Protein AF-A0A6I7PZA0-F1 (afdb_monomer)

Radius of gyration: 22.05 Å; Cα contacts (8 Å, |Δi|>4): 30; chains: 1; bounding box: 35×40×63 Å

Structure (mmCIF, N/CA/C/O backbone):
data_AF-A0A6I7PZA0-F1
#
_entry.id   AF-A0A6I7PZA0-F1
#
loop_
_atom_site.group_PDB
_atom_site.id
_atom_site.type_symbol
_atom_site.label_atom_id
_atom_site.label_alt_id
_atom_site.label_comp_id
_atom_site.label_asym_id
_atom_site.label_entity_id
_atom_site.label_seq_id
_atom_site.pdbx_PDB_ins_code
_atom_site.Cartn_x
_atom_site.Cartn_y
_atom_site.Cartn_z
_atom_site.occupancy
_atom_site.B_iso_or_equiv
_atom_site.auth_seq_id
_atom_site.auth_comp_id
_atom_site.auth_asym_id
_atom_site.auth_atom_id
_atom_site.pdbx_PDB_model_num
ATOM 1 N N . MET A 1 1 ? 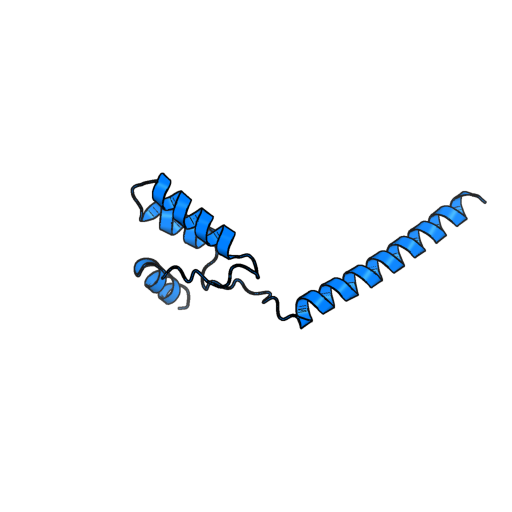10.417 29.602 -44.002 1.00 45.91 1 MET A N 1
ATOM 2 C CA . MET A 1 1 ? 10.950 28.218 -44.001 1.00 45.91 1 MET A CA 1
ATOM 3 C C . MET A 1 1 ? 11.372 27.701 -42.614 1.00 45.91 1 MET A C 1
ATOM 5 O O . MET A 1 1 ? 11.362 26.496 -42.418 1.00 45.91 1 MET A O 1
ATOM 9 N N . LEU A 1 2 ? 11.622 28.558 -41.609 1.00 50.94 2 LEU A N 1
ATOM 10 C CA . LEU A 1 2 ? 12.040 28.138 -40.252 1.00 50.94 2 LEU A CA 1
ATOM 11 C C . LEU A 1 2 ? 10.964 27.390 -39.419 1.00 50.94 2 LEU A C 1
ATOM 13 O O . LEU A 1 2 ? 11.292 26.619 -38.526 1.00 50.94 2 LEU A O 1
ATOM 17 N N . LYS A 1 3 ? 9.669 27.571 -39.727 1.00 44.84 3 LYS A N 1
ATOM 18 C CA . LYS A 1 3 ? 8.547 26.920 -39.012 1.00 44.84 3 LYS A CA 1
ATOM 19 C C . LYS A 1 3 ? 8.369 25.428 -39.342 1.00 44.84 3 LYS A C 1
ATOM 21 O O . LYS A 1 3 ? 7.741 24.719 -38.564 1.00 44.84 3 LYS A O 1
ATOM 26 N N . ALA A 1 4 ? 8.902 24.944 -40.467 1.00 47.56 4 ALA A N 1
ATOM 27 C CA . ALA A 1 4 ? 8.755 23.545 -40.884 1.00 47.56 4 ALA A CA 1
ATOM 28 C C . ALA A 1 4 ? 9.758 22.614 -40.176 1.00 47.56 4 ALA A C 1
ATOM 30 O O . ALA A 1 4 ? 9.387 21.517 -39.764 1.00 47.56 4 ALA A O 1
ATOM 31 N N . GLY A 1 5 ? 10.991 23.084 -39.946 1.00 54.25 5 GLY A N 1
ATOM 32 C CA . GLY A 1 5 ? 12.037 22.312 -39.262 1.00 54.25 5 GLY A CA 1
ATOM 33 C C . GLY A 1 5 ? 11.720 22.024 -37.791 1.00 54.25 5 GLY A C 1
ATOM 34 O O . GLY A 1 5 ? 11.934 20.909 -37.325 1.00 54.25 5 GLY A O 1
ATOM 35 N N . LEU A 1 6 ? 11.112 22.983 -37.079 1.00 56.69 6 LEU A N 1
ATOM 36 C CA . LEU A 1 6 ? 10.716 22.800 -35.677 1.00 56.69 6 LEU A CA 1
ATOM 37 C C . LEU A 1 6 ? 9.566 21.789 -35.520 1.00 56.69 6 LEU A C 1
ATOM 39 O O . LEU A 1 6 ? 9.533 21.033 -34.553 1.00 56.69 6 LEU A O 1
ATOM 43 N N . ARG A 1 7 ? 8.649 21.727 -36.498 1.00 60.22 7 ARG A N 1
ATOM 44 C CA . ARG A 1 7 ? 7.549 20.748 -36.506 1.00 60.22 7 ARG A CA 1
ATOM 45 C C . ARG A 1 7 ? 8.061 19.339 -36.789 1.00 60.22 7 ARG A C 1
ATOM 47 O O . ARG A 1 7 ? 7.639 18.412 -36.112 1.00 60.22 7 ARG A O 1
ATOM 54 N N . PHE A 1 8 ? 9.003 19.187 -37.719 1.00 61.50 8 PHE A N 1
ATOM 55 C CA . PHE A 1 8 ? 9.621 17.890 -38.010 1.00 61.50 8 PHE A CA 1
ATOM 56 C C . PHE A 1 8 ? 10.472 17.377 -36.842 1.00 61.50 8 PHE A C 1
ATOM 58 O O . PHE A 1 8 ? 10.342 16.218 -36.459 1.00 61.50 8 PHE A O 1
ATOM 65 N N . GLY A 1 9 ? 11.274 18.247 -36.219 1.00 69.62 9 GLY A N 1
ATOM 66 C CA . GLY A 1 9 ? 12.055 17.892 -35.031 1.00 69.62 9 GLY A CA 1
ATOM 67 C C . GLY A 1 9 ? 11.173 17.493 -33.845 1.00 69.62 9 GLY A C 1
ATOM 68 O O . GLY A 1 9 ? 11.424 16.476 -33.206 1.00 69.62 9 GLY A O 1
ATOM 69 N N . CYS A 1 10 ? 10.091 18.236 -33.594 1.00 71.88 10 CYS A N 1
ATOM 70 C CA . CYS A 1 10 ? 9.156 17.937 -32.511 1.00 71.88 10 CYS A CA 1
ATOM 71 C C . CYS A 1 10 ? 8.389 16.626 -32.750 1.00 71.88 10 CYS A C 1
ATOM 73 O O . CYS A 1 10 ? 8.288 15.814 -31.838 1.00 71.88 10 CYS A O 1
ATOM 75 N N . LEU A 1 11 ? 7.927 16.359 -33.977 1.00 76.88 11 LEU A N 1
ATOM 76 C CA . LEU A 1 11 ? 7.281 15.085 -34.317 1.00 76.88 11 LEU A CA 1
ATOM 77 C C . LEU A 1 11 ? 8.239 13.895 -34.183 1.00 76.88 11 LEU A C 1
ATOM 79 O O . LEU A 1 11 ? 7.831 12.843 -33.700 1.00 76.88 11 LEU A O 1
ATOM 83 N N . CYS A 1 12 ? 9.512 14.069 -34.545 1.00 75.94 12 CYS A N 1
ATOM 84 C CA . CYS A 1 12 ? 10.528 13.030 -34.385 1.00 75.94 12 CYS A CA 1
ATOM 85 C C . CYS A 1 12 ? 10.814 12.754 -32.899 1.00 75.94 12 CYS A C 1
ATOM 87 O O . CYS A 1 12 ? 10.821 11.601 -32.475 1.00 75.94 12 CYS A O 1
ATOM 89 N N . LEU A 1 13 ? 10.947 13.803 -32.080 1.00 77.81 13 LEU A N 1
ATOM 90 C CA . LEU A 1 13 ? 11.098 13.676 -30.626 1.00 77.81 13 LEU A CA 1
ATOM 91 C C . LEU A 1 13 ? 9.875 13.022 -29.974 1.00 77.81 13 LEU A C 1
ATOM 93 O O . LEU A 1 13 ? 10.038 12.158 -29.118 1.00 77.81 13 LEU A O 1
ATOM 97 N N . LEU A 1 14 ? 8.662 13.378 -30.403 1.00 82.25 14 LEU A N 1
ATOM 98 C CA . LEU A 1 14 ? 7.429 12.754 -29.923 1.00 82.25 14 LEU A CA 1
ATOM 99 C C . LEU A 1 14 ? 7.338 11.285 -30.346 1.00 82.25 14 LEU A C 1
ATOM 101 O O . LEU A 1 14 ? 6.914 10.462 -29.545 1.00 82.25 14 LEU A O 1
ATOM 105 N N . PHE A 1 15 ? 7.773 10.926 -31.555 1.00 79.44 15 PHE A N 1
ATOM 106 C CA . PHE A 1 15 ? 7.786 9.538 -32.025 1.00 79.44 15 PHE A CA 1
ATOM 107 C C . PHE A 1 15 ? 8.820 8.682 -31.280 1.00 79.44 15 PHE A C 1
ATOM 109 O O . PHE A 1 15 ? 8.516 7.557 -30.873 1.00 79.44 15 PHE A O 1
ATOM 116 N N . VAL A 1 16 ? 10.017 9.226 -31.043 1.00 82.62 16 VAL A N 1
ATOM 117 C CA . VAL A 1 16 ? 11.060 8.585 -30.227 1.00 82.62 16 VAL A CA 1
ATOM 118 C C . VAL A 1 16 ? 10.577 8.421 -28.787 1.00 82.62 16 VAL A C 1
ATOM 120 O O . VAL A 1 16 ? 10.654 7.320 -28.246 1.00 82.62 16 VAL A O 1
ATOM 123 N N . TYR A 1 17 ? 10.001 9.468 -28.193 1.00 84.12 17 TYR A N 1
ATOM 124 C CA . TYR A 1 17 ? 9.433 9.421 -26.846 1.00 84.12 17 TYR A CA 1
ATOM 125 C C . TYR A 1 17 ? 8.294 8.398 -26.749 1.00 84.12 17 TYR A C 1
ATOM 127 O O . TYR A 1 17 ? 8.300 7.548 -25.864 1.00 84.12 17 TYR A O 1
ATOM 135 N N . GLN A 1 18 ? 7.367 8.401 -27.709 1.00 75.00 18 GLN A N 1
ATOM 136 C CA . GLN A 1 18 ? 6.240 7.472 -27.748 1.00 75.00 18 GLN A CA 1
ATOM 137 C C . GLN A 1 18 ? 6.698 6.015 -27.892 1.00 75.00 18 GLN A C 1
ATOM 139 O O . GLN A 1 18 ? 6.114 5.131 -27.261 1.00 75.00 18 GLN A O 1
ATOM 144 N N . SER A 1 19 ? 7.734 5.763 -28.696 1.00 75.75 19 SER A N 1
ATOM 145 C CA . SER A 1 19 ? 8.332 4.434 -28.871 1.00 75.75 19 SER A CA 1
ATOM 146 C C . SER A 1 19 ? 9.038 3.975 -27.596 1.00 75.75 19 SER A C 1
ATOM 148 O O . SER A 1 19 ? 8.834 2.850 -27.143 1.00 75.75 19 SER A O 1
ATOM 150 N N . PHE A 1 20 ? 9.792 4.873 -26.964 1.00 80.56 20 PHE A N 1
ATOM 151 C CA . PHE A 1 20 ? 10.494 4.604 -25.714 1.00 80.56 20 PHE A CA 1
ATOM 152 C C . PHE A 1 20 ? 9.522 4.297 -24.562 1.00 80.56 20 PHE A C 1
ATOM 154 O O . PHE A 1 20 ? 9.693 3.306 -23.851 1.00 80.56 20 PHE A O 1
ATOM 161 N N . SER A 1 21 ? 8.435 5.065 -24.428 1.00 71.88 21 SER A N 1
ATOM 162 C CA . SER A 1 21 ? 7.395 4.821 -23.418 1.00 71.88 21 SER A CA 1
ATOM 163 C C . SER A 1 21 ? 6.692 3.471 -23.591 1.00 71.88 21 SER A C 1
ATOM 165 O O . SER A 1 21 ? 6.356 2.831 -22.595 1.00 71.88 21 SER A O 1
ATOM 167 N N . ARG A 1 22 ? 6.490 3.001 -24.831 1.00 75.00 22 ARG A N 1
ATOM 168 C CA . ARG A 1 22 ? 5.890 1.680 -25.100 1.00 75.00 22 ARG A CA 1
ATOM 169 C C . ARG A 1 22 ? 6.802 0.536 -24.661 1.00 75.00 22 ARG A C 1
ATOM 171 O O . ARG A 1 22 ? 6.310 -0.433 -24.092 1.00 75.00 22 ARG A O 1
ATOM 178 N N . VAL A 1 23 ? 8.113 0.671 -24.866 1.00 79.19 23 VAL A N 1
ATOM 179 C CA . VAL A 1 23 ? 9.109 -0.312 -24.411 1.00 79.19 23 VAL A CA 1
ATOM 180 C C . VAL A 1 23 ? 9.165 -0.366 -22.884 1.00 79.19 23 VAL A C 1
ATOM 182 O O . VAL A 1 23 ? 9.156 -1.457 -22.323 1.00 79.19 23 VAL A O 1
ATOM 185 N N . ILE A 1 24 ? 9.138 0.785 -22.201 1.00 74.56 24 ILE A N 1
ATOM 186 C CA . ILE A 1 24 ? 9.096 0.836 -20.729 1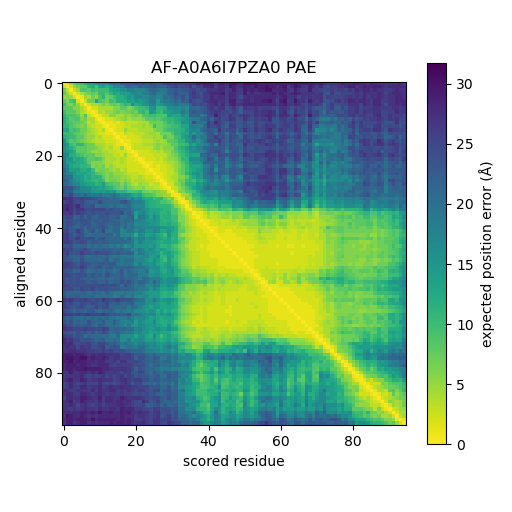.00 74.56 24 ILE A CA 1
ATOM 187 C C . ILE A 1 24 ? 7.827 0.169 -20.189 1.00 74.56 24 ILE A C 1
ATOM 189 O O . ILE A 1 24 ? 7.910 -0.634 -19.263 1.00 74.56 24 ILE A O 1
ATOM 193 N N . PHE A 1 25 ? 6.661 0.470 -20.766 1.00 65.50 25 PHE A N 1
ATOM 194 C CA . PHE A 1 25 ? 5.397 -0.132 -20.336 1.00 65.50 25 PHE A CA 1
ATOM 195 C C . PHE A 1 25 ? 5.388 -1.651 -20.553 1.00 65.50 25 PHE A C 1
ATOM 197 O O . PHE A 1 25 ? 4.989 -2.404 -19.667 1.00 65.50 25 PHE A O 1
ATOM 204 N N . PHE A 1 26 ? 5.897 -2.110 -21.698 1.00 69.75 26 PHE A N 1
ATOM 205 C CA . PHE A 1 26 ? 6.026 -3.531 -22.006 1.00 69.75 26 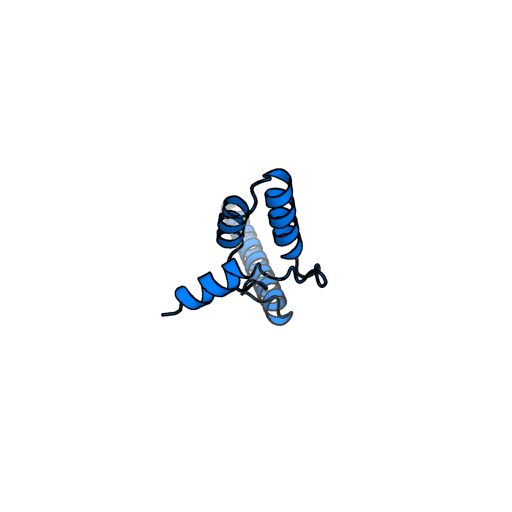PHE A CA 1
ATOM 206 C C . PHE A 1 26 ? 6.996 -4.243 -21.056 1.00 69.75 26 PHE A C 1
ATOM 208 O O . PHE A 1 26 ? 6.679 -5.315 -20.549 1.00 69.75 26 PHE A O 1
ATOM 215 N N . LEU A 1 27 ? 8.137 -3.623 -20.746 1.00 66.81 27 LEU A N 1
ATOM 216 C CA . LEU A 1 27 ? 9.107 -4.148 -19.787 1.00 66.81 27 LEU A CA 1
ATOM 217 C C . LEU A 1 27 ? 8.504 -4.221 -18.373 1.00 66.81 27 LEU A C 1
ATOM 219 O O . LEU A 1 27 ? 8.641 -5.233 -17.695 1.00 66.81 27 LEU A O 1
ATOM 223 N N . SER A 1 28 ? 7.760 -3.191 -17.963 1.00 61.62 28 SER A N 1
ATOM 224 C CA . SER A 1 28 ? 7.034 -3.142 -16.688 1.00 61.62 28 SER A CA 1
ATOM 225 C C . SER A 1 28 ? 5.988 -4.265 -16.574 1.00 61.62 28 SER A C 1
ATOM 227 O O . SER A 1 28 ? 5.858 -4.883 -15.518 1.00 61.62 28 SER A O 1
ATOM 229 N N . HIS A 1 29 ? 5.311 -4.594 -17.679 1.00 61.06 29 HIS A N 1
ATOM 230 C CA . HIS A 1 29 ? 4.338 -5.687 -17.756 1.00 61.06 29 HIS A CA 1
ATOM 231 C C . HIS A 1 29 ? 5.000 -7.080 -17.791 1.00 61.06 29 HIS A C 1
ATOM 233 O O . HIS A 1 29 ? 4.524 -8.001 -17.134 1.00 61.06 29 HIS A O 1
ATOM 239 N N . CYS A 1 30 ? 6.128 -7.233 -18.498 1.00 56.69 30 CYS A N 1
ATOM 240 C CA . CYS A 1 30 ? 6.870 -8.500 -18.604 1.00 56.69 30 CYS A CA 1
ATOM 241 C C . CYS A 1 30 ? 7.612 -8.882 -17.316 1.00 56.69 30 CYS A C 1
ATOM 243 O O . CYS A 1 30 ? 7.761 -10.066 -17.030 1.00 56.69 30 CYS A O 1
ATOM 245 N N . ILE A 1 31 ? 8.044 -7.899 -16.517 1.00 65.31 31 ILE A N 1
ATOM 246 C CA . ILE A 1 31 ? 8.652 -8.127 -15.192 1.00 65.31 31 ILE A CA 1
ATOM 247 C C . ILE A 1 31 ? 7.591 -8.582 -14.164 1.00 65.31 31 ILE A C 1
ATOM 249 O O . ILE A 1 31 ? 7.912 -8.884 -13.017 1.00 65.31 31 ILE A O 1
ATOM 253 N N . GLY A 1 32 ? 6.318 -8.687 -14.567 1.00 52.28 32 GLY A N 1
ATOM 254 C CA . GLY A 1 32 ? 5.264 -9.208 -13.709 1.00 52.28 32 GLY A CA 1
ATOM 255 C C . GLY A 1 32 ? 4.982 -8.286 -12.532 1.00 52.28 32 GLY A C 1
ATOM 256 O O . GLY A 1 32 ? 4.617 -8.771 -11.466 1.00 52.28 32 GLY A O 1
ATOM 257 N N . ILE A 1 33 ? 5.153 -6.967 -12.708 1.00 57.78 33 ILE A N 1
ATOM 258 C CA . ILE A 1 33 ? 4.596 -5.993 -11.770 1.00 57.78 33 ILE A CA 1
ATOM 259 C C . ILE A 1 33 ? 3.084 -6.192 -11.869 1.00 57.78 33 ILE A C 1
ATOM 261 O O . ILE A 1 33 ? 2.503 -5.870 -12.911 1.00 57.78 33 ILE A O 1
ATOM 265 N N . PRO A 1 34 ? 2.442 -6.800 -10.857 1.00 55.53 34 PRO A N 1
ATOM 266 C CA . PRO A 1 34 ? 1.032 -7.103 -10.962 1.00 55.53 34 PRO A CA 1
ATOM 267 C C . PRO A 1 34 ? 0.299 -5.773 -11.136 1.00 55.53 34 PRO A C 1
ATOM 269 O O . PRO A 1 34 ? 0.463 -4.849 -10.342 1.00 55.53 34 PRO A O 1
ATOM 272 N N . SER A 1 35 ? -0.512 -5.665 -12.190 1.00 59.16 35 SER A N 1
ATOM 273 C CA . SER A 1 35 ? -1.428 -4.529 -12.373 1.00 59.16 35 SER A CA 1
ATOM 274 C C . SER A 1 35 ? -2.473 -4.452 -11.254 1.00 59.16 35 SER A C 1
ATOM 276 O O . SER A 1 35 ? -3.187 -3.461 -11.120 1.00 59.16 35 SER A O 1
ATOM 278 N N . GLN A 1 36 ? -2.562 -5.520 -10.462 1.00 63.34 36 GLN A N 1
ATOM 279 C CA . GLN A 1 36 ? -3.466 -5.700 -9.350 1.00 63.34 36 GLN A CA 1
ATOM 280 C C . GLN A 1 36 ? -2.722 -5.442 -8.040 1.00 63.34 36 GLN A C 1
ATOM 282 O O . GLN A 1 36 ? -1.579 -5.862 -7.852 1.00 63.34 36 GLN A O 1
ATOM 287 N N . CYS A 1 37 ? -3.385 -4.732 -7.127 1.00 71.62 37 CYS A N 1
ATOM 288 C CA . CYS A 1 37 ? -2.868 -4.501 -5.786 1.00 71.62 37 CYS A CA 1
ATOM 289 C C . CYS A 1 37 ? -2.491 -5.846 -5.139 1.00 71.62 37 CYS A C 1
ATOM 291 O O . CYS A 1 37 ? -3.266 -6.797 -5.200 1.00 71.62 37 CYS A O 1
ATOM 293 N N . ARG A 1 38 ? -1.323 -5.921 -4.482 1.00 72.81 38 ARG A N 1
ATOM 294 C CA . ARG A 1 38 ? -0.896 -7.118 -3.724 1.00 72.81 38 ARG A CA 1
ATOM 295 C C . ARG A 1 38 ? -1.909 -7.510 -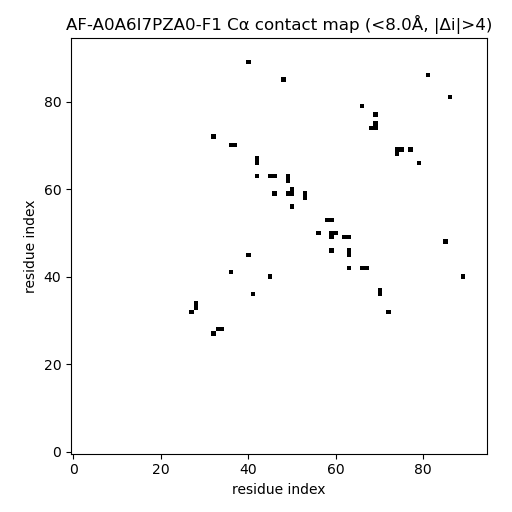2.640 1.00 72.81 38 ARG A C 1
ATOM 297 O O . ARG A 1 38 ? -1.932 -8.656 -2.200 1.00 72.81 38 ARG A O 1
ATOM 304 N N . TYR A 1 39 ? -2.696 -6.544 -2.175 1.00 76.19 39 TYR A N 1
ATOM 305 C CA . TYR A 1 39 ? -3.668 -6.733 -1.117 1.00 76.19 39 TYR A CA 1
ATOM 306 C C . TYR A 1 39 ? -5.078 -6.934 -1.673 1.00 76.19 39 TYR A C 1
ATOM 308 O O . TYR A 1 39 ? -5.439 -6.268 -2.643 1.00 76.19 39 TYR A O 1
ATOM 316 N N . PRO A 1 40 ? -5.894 -7.773 -1.012 1.00 76.50 40 PRO A N 1
ATOM 317 C CA . PRO A 1 40 ? -7.224 -8.113 -1.508 1.00 76.50 40 PRO A CA 1
ATOM 318 C C . PRO A 1 40 ? -8.199 -6.923 -1.432 1.00 76.50 40 PRO A C 1
ATOM 320 O O . PRO A 1 40 ? -8.989 -6.703 -2.343 1.00 76.50 40 PRO A O 1
ATOM 323 N N . ILE A 1 41 ? -8.046 -6.059 -0.420 1.00 82.31 41 ILE A N 1
ATOM 324 C CA . ILE A 1 41 ? -8.792 -4.799 -0.303 1.00 82.31 41 ILE A CA 1
ATOM 325 C C . ILE A 1 41 ? -7.948 -3.575 -0.667 1.00 82.31 41 ILE A C 1
ATOM 327 O O . ILE A 1 41 ? -6.731 -3.539 -0.438 1.00 82.31 41 ILE A O 1
ATOM 331 N N . SER A 1 42 ? -8.622 -2.527 -1.150 1.00 84.88 42 SER A N 1
ATOM 332 C CA . SER A 1 42 ? -8.001 -1.242 -1.482 1.00 84.88 42 SER A CA 1
ATOM 333 C C . SER A 1 42 ? -7.431 -0.530 -0.245 1.00 84.88 42 SER A C 1
ATOM 335 O O . SER A 1 42 ? -7.911 -0.697 0.880 1.00 84.88 42 SER A O 1
ATOM 337 N N . CYS A 1 43 ? -6.401 0.300 -0.445 1.00 84.62 43 CYS A N 1
ATOM 338 C CA . CYS A 1 43 ? -5.766 1.063 0.636 1.00 84.62 43 CYS A CA 1
ATOM 339 C C . CYS A 1 43 ? -6.738 2.038 1.317 1.00 84.62 43 CYS A C 1
ATOM 341 O O . CYS A 1 43 ? -6.664 2.223 2.529 1.00 84.62 43 CYS A O 1
ATOM 343 N N . SER A 1 44 ? -7.663 2.623 0.551 1.00 88.62 44 SER A N 1
ATOM 344 C CA . SER A 1 44 ? -8.695 3.526 1.067 1.00 88.62 44 SER A CA 1
ATOM 345 C C . SER A 1 44 ? -9.696 2.792 1.959 1.00 88.62 44 SER A C 1
ATOM 347 O O . SER A 1 44 ? -10.026 3.279 3.038 1.00 88.62 44 SER A O 1
ATOM 349 N N . GLU A 1 45 ? -10.126 1.595 1.549 1.00 87.12 45 GLU A N 1
ATOM 350 C CA . GLU A 1 45 ? -11.058 0.782 2.335 1.00 87.12 45 GLU A CA 1
ATOM 351 C C . GLU A 1 45 ? -10.396 0.285 3.626 1.00 87.12 45 GLU A C 1
ATOM 353 O O . GLU A 1 45 ? -10.971 0.389 4.709 1.00 87.12 45 GLU A O 1
ATOM 358 N N . PHE A 1 46 ? -9.139 -0.166 3.538 1.00 86.44 46 PHE A N 1
ATOM 359 C CA . PHE A 1 46 ? -8.346 -0.522 4.715 1.00 86.44 46 PHE A CA 1
ATOM 360 C C . PHE A 1 46 ? -8.216 0.655 5.690 1.00 86.44 46 PHE A C 1
ATOM 362 O O . PHE A 1 46 ? -8.381 0.473 6.894 1.00 86.44 46 PHE A O 1
ATOM 369 N N . ALA A 1 47 ? -7.930 1.857 5.182 1.00 89.44 47 ALA A N 1
ATOM 370 C CA . ALA A 1 47 ? -7.766 3.044 6.012 1.00 89.44 47 ALA A CA 1
ATOM 371 C C . ALA A 1 47 ? -9.046 3.404 6.766 1.00 89.44 47 ALA A C 1
ATOM 373 O O . ALA A 1 47 ? -8.988 3.639 7.972 1.00 89.44 47 ALA A O 1
ATOM 374 N N . LYS A 1 48 ? -10.194 3.378 6.081 1.00 90.19 48 LYS A N 1
ATOM 375 C CA . LYS A 1 48 ? -11.500 3.614 6.702 1.00 90.19 48 LYS A CA 1
ATOM 376 C C . LYS A 1 48 ? -11.738 2.645 7.858 1.00 90.19 48 LYS A C 1
ATOM 378 O O . LYS A 1 48 ? -12.015 3.066 8.975 1.00 90.19 48 LYS A O 1
ATOM 383 N N . ILE A 1 49 ? -11.542 1.355 7.608 1.00 87.25 49 ILE A N 1
ATOM 384 C CA . ILE A 1 49 ? -11.838 0.322 8.599 1.00 87.25 49 ILE A CA 1
ATOM 385 C C . ILE A 1 49 ? -10.858 0.385 9.778 1.00 87.25 49 ILE A C 1
ATOM 387 O O . ILE A 1 49 ? -11.246 0.192 10.929 1.00 87.25 49 ILE A O 1
ATOM 391 N N . GLN A 1 50 ? -9.593 0.715 9.519 1.00 87.50 50 GLN A N 1
ATOM 392 C CA . GLN A 1 50 ? -8.600 0.872 10.575 1.00 87.50 50 GLN A CA 1
ATOM 393 C C . GLN A 1 50 ? -8.890 2.083 11.474 1.00 87.50 50 GLN A C 1
ATOM 395 O O . GLN A 1 50 ? -8.636 2.002 12.676 1.00 87.50 50 GLN A O 1
ATOM 400 N N . LEU A 1 51 ? -9.425 3.173 10.911 1.00 89.94 51 LEU A N 1
ATOM 401 C CA . LEU A 1 51 ? -9.875 4.347 11.666 1.00 89.94 51 LEU A CA 1
ATOM 402 C C . LEU A 1 51 ? -11.139 4.063 12.488 1.00 89.94 51 LEU A C 1
ATOM 404 O O . LEU A 1 51 ? -11.274 4.597 13.582 1.00 89.94 51 LEU A O 1
ATOM 408 N N . GLU A 1 52 ? -12.042 3.221 11.986 1.00 88.81 52 GLU A N 1
ATOM 409 C CA . GLU A 1 52 ? -13.263 2.827 12.703 1.00 88.81 52 GLU A CA 1
ATOM 410 C C . GLU A 1 52 ? -12.982 1.858 13.864 1.00 88.81 52 GLU A C 1
ATOM 412 O O . GLU A 1 52 ? -13.662 1.904 14.886 1.00 88.81 52 GLU A O 1
ATOM 417 N N . GLN A 1 53 ? -11.987 0.975 13.727 1.00 85.88 53 GLN A N 1
ATOM 418 C CA . GLN A 1 53 ? -11.715 -0.082 14.713 1.00 85.88 53 GLN A CA 1
ATOM 419 C C . GLN A 1 53 ? -10.692 0.297 15.777 1.00 85.88 53 GLN A C 1
ATOM 421 O O . GLN A 1 53 ? -10.745 -0.207 16.898 1.00 85.88 53 GLN A O 1
ATOM 426 N N . GLU A 1 54 ? -9.721 1.139 15.437 1.00 85.75 54 GLU A N 1
ATOM 427 C CA . GLU A 1 54 ? -8.653 1.503 16.357 1.00 85.75 54 GLU A CA 1
ATOM 428 C C . GLU A 1 54 ? -8.991 2.840 17.020 1.00 85.75 54 GLU A C 1
ATOM 430 O O . GLU A 1 54 ? -8.880 3.898 16.410 1.00 85.75 54 GLU A O 1
ATOM 435 N N . ALA A 1 55 ? -9.328 2.804 18.312 1.00 81.75 55 ALA A N 1
ATOM 436 C CA . ALA A 1 55 ? -9.637 4.010 19.090 1.00 81.75 55 ALA A CA 1
ATOM 437 C C . ALA A 1 55 ? -8.469 5.017 19.148 1.00 81.75 55 ALA A C 1
ATOM 439 O O . ALA A 1 55 ? -8.659 6.200 19.419 1.00 81.75 55 ALA A O 1
ATOM 440 N N . SER A 1 56 ? -7.239 4.551 18.900 1.00 90.69 56 SER A N 1
ATOM 441 C CA . SER A 1 56 ? -6.047 5.395 18.897 1.00 90.69 56 SER A CA 1
ATOM 442 C C . SER A 1 56 ? -5.626 5.783 17.478 1.00 90.69 56 SER A C 1
ATOM 444 O O . SER A 1 56 ? -4.985 5.011 16.760 1.00 90.69 56 SER A O 1
ATOM 446 N N . LEU A 1 57 ? -5.899 7.040 17.117 1.00 91.88 57 LEU A N 1
ATOM 447 C CA . LEU A 1 57 ? -5.462 7.661 15.862 1.00 91.88 57 LEU A CA 1
ATOM 448 C C . LEU A 1 57 ? -3.981 7.419 15.510 1.00 91.88 57 LEU A C 1
ATOM 450 O O . LEU A 1 57 ? -3.715 7.012 14.380 1.00 91.88 57 LEU A O 1
ATOM 454 N N . PRO A 1 58 ? -2.992 7.588 16.414 1.00 91.50 58 PRO A N 1
ATOM 455 C CA . PRO A 1 58 ? -1.591 7.385 16.039 1.00 91.50 58 PRO A CA 1
ATOM 456 C C . PRO A 1 58 ? -1.277 5.930 15.661 1.00 91.50 58 PRO A C 1
ATOM 458 O O . PRO A 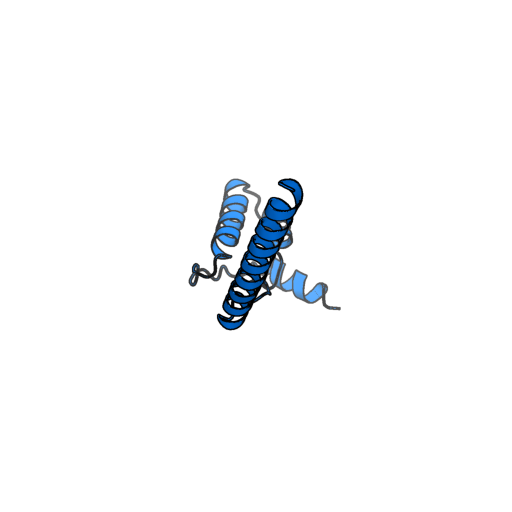1 58 ? -0.444 5.695 14.782 1.00 91.50 58 PRO A O 1
ATOM 461 N N . ARG A 1 59 ? -1.948 4.940 16.270 1.00 86.38 59 ARG A N 1
ATOM 462 C CA . ARG A 1 59 ? -1.765 3.529 15.890 1.00 86.38 59 ARG A CA 1
ATOM 463 C C . ARG A 1 59 ? -2.446 3.223 14.563 1.00 86.38 59 ARG A C 1
ATOM 465 O O . ARG A 1 59 ? -1.834 2.553 13.730 1.00 86.38 59 ARG A O 1
ATOM 472 N N . ALA A 1 60 ? -3.645 3.762 14.343 1.00 87.81 60 ALA A N 1
ATOM 473 C CA . ALA A 1 60 ? -4.365 3.624 13.082 1.00 87.81 60 ALA A CA 1
ATOM 474 C C . ALA A 1 60 ? -3.530 4.179 11.918 1.00 87.81 60 ALA A C 1
ATOM 476 O O . ALA A 1 60 ? -3.222 3.459 10.967 1.00 87.81 60 ALA A O 1
ATOM 477 N N . THR A 1 61 ? -3.052 5.418 12.049 1.00 90.19 61 THR A N 1
ATOM 478 C CA . THR A 1 61 ? -2.205 6.079 11.050 1.00 90.19 61 THR A CA 1
ATOM 479 C C . THR A 1 61 ? -0.915 5.306 10.807 1.00 90.19 61 THR A C 1
ATOM 481 O O . THR A 1 61 ? -0.553 5.083 9.654 1.00 90.19 61 THR A O 1
ATOM 484 N N . LYS A 1 62 ? -0.247 4.814 11.861 1.00 89.12 62 LYS A N 1
ATOM 485 C CA . LYS A 1 62 ? 0.959 3.985 11.711 1.00 89.12 62 LYS A CA 1
ATOM 486 C C . LYS A 1 62 ? 0.689 2.739 10.861 1.00 89.12 62 LYS A C 1
ATOM 488 O O . LYS A 1 62 ? 1.487 2.438 9.976 1.00 89.12 62 LYS A O 1
ATOM 493 N N . ARG A 1 63 ? -0.415 2.021 11.100 1.00 87.06 63 ARG A N 1
ATOM 494 C CA . ARG A 1 63 ? -0.779 0.818 10.325 1.00 87.06 63 ARG A CA 1
ATOM 495 C C . ARG A 1 63 ? -1.126 1.147 8.871 1.00 87.06 63 ARG A C 1
ATOM 497 O O . ARG A 1 63 ? -0.709 0.419 7.972 1.00 87.06 63 ARG A O 1
ATOM 504 N N . ILE A 1 64 ? -1.838 2.249 8.635 1.00 88.06 64 ILE A N 1
ATOM 505 C CA . ILE A 1 64 ? -2.183 2.727 7.287 1.00 88.06 64 ILE A CA 1
ATOM 506 C C . ILE A 1 64 ? -0.915 3.082 6.507 1.00 88.06 64 ILE A C 1
ATOM 508 O O . ILE A 1 64 ? -0.707 2.575 5.406 1.00 88.06 64 ILE A O 1
ATOM 512 N N . VAL A 1 65 ? -0.031 3.889 7.100 1.00 88.31 65 VAL A N 1
ATOM 513 C CA . VAL A 1 65 ? 1.240 4.294 6.483 1.00 88.31 65 VAL A CA 1
ATOM 514 C C . VAL A 1 65 ? 2.118 3.079 6.206 1.00 88.31 65 VAL A C 1
ATOM 516 O O . VAL A 1 65 ? 2.644 2.954 5.103 1.00 88.31 65 VAL A O 1
ATOM 519 N N . LEU A 1 66 ? 2.226 2.145 7.155 1.00 84.06 66 LEU A N 1
ATOM 520 C CA . LEU A 1 66 ? 2.988 0.912 6.955 1.00 84.06 66 LEU A CA 1
ATOM 521 C C . LEU A 1 66 ? 2.467 0.121 5.746 1.00 84.06 66 LEU A C 1
ATOM 523 O O . LEU A 1 66 ? 3.265 -0.374 4.951 1.00 84.06 66 LEU A O 1
ATOM 527 N N . ARG A 1 67 ? 1.144 0.046 5.559 1.00 82.62 67 ARG A N 1
ATOM 528 C CA . ARG A 1 67 ? 0.535 -0.630 4.405 1.00 82.62 67 ARG A CA 1
ATOM 529 C C . ARG A 1 67 ? 0.814 0.088 3.084 1.00 82.62 67 ARG A C 1
ATOM 531 O O . ARG A 1 67 ? 1.116 -0.582 2.099 1.00 82.62 67 ARG A O 1
ATOM 538 N N . LEU A 1 68 ? 0.765 1.423 3.063 1.00 84.56 68 LEU A N 1
ATOM 539 C CA . LEU A 1 68 ? 1.123 2.221 1.882 1.00 84.56 68 LEU A CA 1
ATOM 540 C C . LEU A 1 68 ? 2.592 2.019 1.496 1.00 84.56 68 LEU A C 1
ATOM 542 O O . LEU A 1 68 ? 2.889 1.741 0.337 1.00 84.56 68 LEU A O 1
ATOM 546 N N . LEU A 1 69 ? 3.502 2.085 2.471 1.00 80.19 69 LEU A N 1
ATOM 547 C CA . LEU A 1 69 ? 4.926 1.814 2.252 1.00 80.19 69 LEU A CA 1
ATOM 548 C C . LEU A 1 69 ? 5.159 0.378 1.761 1.00 80.19 69 LEU A C 1
ATOM 550 O O . LEU A 1 69 ? 6.064 0.129 0.965 1.00 80.19 69 LEU A O 1
ATOM 554 N N . SER A 1 70 ? 4.287 -0.548 2.167 1.00 76.56 70 SER A N 1
ATOM 555 C CA . SER A 1 70 ? 4.350 -1.946 1.750 1.00 76.56 70 SER A CA 1
ATOM 556 C C . SER A 1 70 ? 3.805 -2.225 0.342 1.00 76.56 70 SER A C 1
ATOM 558 O O . SER A 1 70 ? 3.850 -3.370 -0.108 1.00 76.56 70 SER A O 1
ATOM 560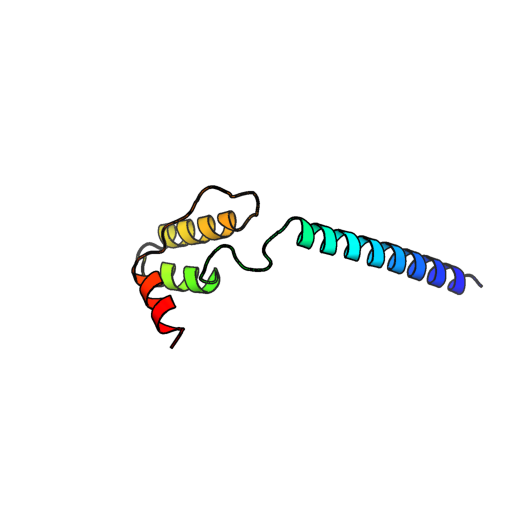 N N . CYS A 1 71 ? 3.280 -1.213 -0.359 1.00 73.81 71 CYS A N 1
ATOM 561 C CA . CYS A 1 71 ? 2.823 -1.328 -1.750 1.00 73.81 71 CYS A CA 1
ATOM 562 C C . CYS A 1 71 ? 3.959 -1.183 -2.779 1.00 73.81 71 CYS A C 1
ATOM 564 O O . CYS A 1 71 ? 3.720 -1.347 -3.973 1.00 73.81 71 CYS A O 1
ATOM 566 N N . ASN A 1 72 ? 5.187 -0.879 -2.351 1.00 73.69 72 ASN A N 1
ATOM 567 C CA . ASN A 1 72 ? 6.350 -0.867 -3.238 1.00 73.69 72 ASN A CA 1
ATOM 568 C C . ASN A 1 72 ? 6.707 -2.311 -3.670 1.00 73.69 72 ASN A C 1
ATOM 570 O O . ASN A 1 72 ? 6.786 -3.181 -2.798 1.00 73.69 72 ASN A O 1
ATOM 574 N N . PRO A 1 73 ? 6.990 -2.583 -4.962 1.00 61.69 73 PRO A N 1
ATOM 575 C CA . PRO A 1 73 ? 7.458 -3.892 -5.438 1.00 61.69 73 PRO A CA 1
ATOM 576 C C . PRO A 1 73 ? 8.685 -4.457 -4.697 1.00 61.69 73 PRO A C 1
ATOM 578 O O . PRO A 1 73 ? 8.870 -5.670 -4.686 1.00 61.69 73 PRO A O 1
ATOM 581 N N . TRP A 1 74 ? 9.510 -3.623 -4.054 1.00 60.47 74 TRP A N 1
ATOM 582 C CA . TRP A 1 74 ? 10.674 -4.066 -3.263 1.00 60.47 74 TRP A CA 1
ATOM 583 C C . TRP A 1 74 ? 10.364 -4.334 -1.780 1.00 60.47 74 TRP A C 1
ATOM 585 O O . TRP A 1 74 ? 11.214 -4.828 -1.040 1.00 60.47 74 TRP A O 1
ATOM 595 N N . SER A 1 75 ? 9.149 -4.027 -1.320 1.00 64.19 75 SER A N 1
ATOM 596 C CA . SER A 1 75 ? 8.699 -4.305 0.044 1.00 64.19 75 SER A CA 1
ATOM 597 C C . SER A 1 75 ? 8.177 -5.743 0.142 1.00 64.19 75 SER A C 1
ATOM 599 O O . SER A 1 75 ? 6.973 -6.003 0.183 1.00 64.19 75 SER A O 1
ATOM 601 N N . SER A 1 76 ? 9.076 -6.718 0.151 1.00 51.75 76 SER A N 1
ATOM 602 C CA . SER A 1 76 ? 8.713 -8.138 0.040 1.00 51.75 76 SER A CA 1
ATOM 603 C C . SER A 1 76 ? 8.231 -8.800 1.335 1.00 51.75 76 SER A C 1
ATOM 605 O O . SER A 1 76 ? 7.839 -9.958 1.273 1.00 51.75 76 SER A O 1
ATOM 607 N N . PHE A 1 77 ? 8.259 -8.129 2.493 1.00 51.75 77 PHE A N 1
ATOM 608 C CA . PHE A 1 77 ? 8.347 -8.881 3.755 1.00 51.75 77 PHE A CA 1
ATOM 609 C C . PHE A 1 77 ? 7.202 -8.717 4.765 1.00 51.75 77 PHE A C 1
ATOM 611 O O . PHE A 1 77 ? 7.033 -9.584 5.615 1.00 51.75 77 PHE A O 1
ATOM 618 N N . PHE A 1 78 ? 6.375 -7.670 4.694 1.00 50.84 78 PHE A N 1
ATOM 619 C CA . PHE A 1 78 ? 5.340 -7.454 5.714 1.00 50.84 78 PHE A CA 1
ATOM 620 C C . PHE A 1 78 ? 3.938 -7.819 5.221 1.00 50.84 78 PHE A C 1
ATOM 622 O O . PHE A 1 78 ? 3.159 -6.970 4.792 1.00 50.84 78 PHE A O 1
ATOM 629 N N . TYR A 1 79 ? 3.595 -9.103 5.341 1.00 53.38 79 TYR A N 1
ATOM 630 C CA . TYR A 1 79 ? 2.199 -9.534 5.344 1.00 53.38 79 TYR A CA 1
ATOM 631 C C . TYR A 1 79 ? 1.599 -9.125 6.694 1.00 53.38 79 TYR A C 1
ATOM 633 O O . TYR A 1 79 ? 1.761 -9.813 7.698 1.00 53.38 79 TYR A O 1
ATOM 641 N N . SER A 1 80 ? 0.976 -7.947 6.756 1.00 55.03 80 SER A N 1
ATOM 642 C CA . SER A 1 80 ? 0.202 -7.573 7.939 1.00 55.03 80 SER A CA 1
ATOM 643 C C . SER A 1 80 ? -1.095 -8.386 7.903 1.00 55.03 80 SER A C 1
ATOM 645 O O . SER A 1 80 ? -1.876 -8.188 6.965 1.00 55.03 80 SER A O 1
ATOM 647 N N . PRO A 1 81 ? -1.319 -9.329 8.841 1.00 57.34 81 PRO A N 1
ATOM 648 C CA . PRO A 1 81 ? -2.543 -10.112 8.856 1.00 57.34 81 PRO A CA 1
ATOM 649 C C . PRO A 1 81 ? -3.726 -9.152 8.932 1.00 57.34 81 PRO A C 1
ATOM 651 O O . PRO A 1 81 ? -3.765 -8.243 9.766 1.00 57.34 81 PRO A O 1
ATOM 654 N N . LEU A 1 82 ? -4.656 -9.324 7.996 1.00 58.94 82 LEU A N 1
ATOM 655 C CA . LEU A 1 82 ? -5.880 -8.547 7.951 1.00 58.94 82 LEU A CA 1
ATOM 656 C C . LEU A 1 82 ? -6.639 -8.817 9.262 1.00 58.94 82 LEU A C 1
ATOM 658 O O . LEU A 1 82 ? -6.863 -9.991 9.564 1.00 58.94 82 LEU A O 1
ATOM 662 N N . PRO A 1 83 ? -7.003 -7.799 10.068 1.00 62.72 83 PRO A N 1
ATOM 663 C CA . PRO A 1 83 ? -7.860 -8.021 11.225 1.00 62.72 83 PRO A CA 1
ATOM 664 C C . PRO A 1 83 ? -9.122 -8.789 10.815 1.00 62.72 83 PRO A C 1
ATOM 666 O O . PRO A 1 83 ? -9.651 -8.606 9.722 1.00 62.72 83 PRO A O 1
ATOM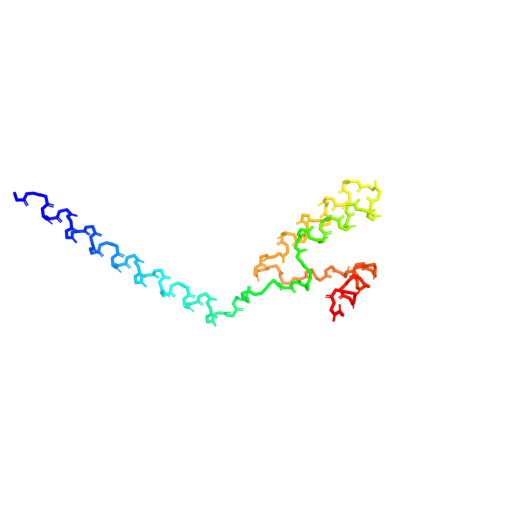 669 N N . GLU A 1 84 ? -9.587 -9.679 11.684 1.00 62.69 84 GLU A N 1
ATOM 670 C CA . GLU A 1 84 ? -10.653 -10.657 11.407 1.00 62.69 84 GLU A CA 1
ATOM 671 C C . GLU A 1 84 ? -11.958 -10.006 10.902 1.00 62.69 84 GLU A C 1
ATOM 673 O O . GLU A 1 84 ? -12.678 -10.526 10.048 1.00 62.69 84 GLU A O 1
ATOM 678 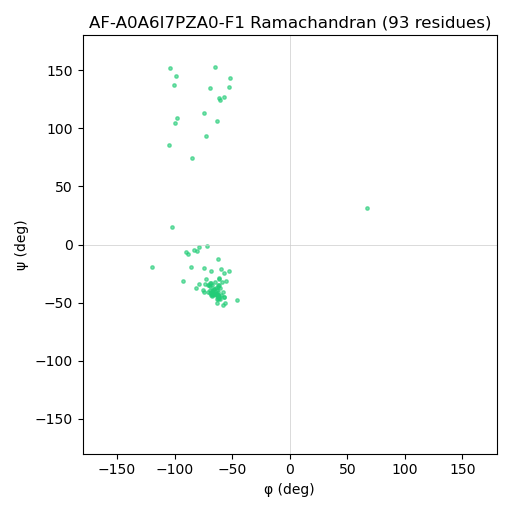N N . SER A 1 85 ? -12.211 -8.788 11.368 1.00 60.00 85 SER A N 1
ATOM 679 C CA . SER A 1 85 ? -13.282 -7.896 10.930 1.00 60.00 85 SER A CA 1
ATOM 680 C C . SER A 1 85 ? -13.235 -7.546 9.433 1.00 60.00 85 SER A C 1
ATOM 682 O O . SER A 1 85 ? -14.283 -7.393 8.808 1.00 60.00 85 SER A O 1
ATOM 684 N N . LEU A 1 86 ? -12.042 -7.461 8.838 1.00 62.41 86 LEU A N 1
ATOM 685 C CA . LEU A 1 86 ? -11.829 -7.211 7.411 1.00 62.41 86 LEU A CA 1
ATOM 686 C C . LEU A 1 86 ? -12.046 -8.458 6.555 1.00 62.41 86 LEU A C 1
ATOM 688 O O . LEU A 1 86 ? -12.572 -8.341 5.450 1.00 62.41 86 LEU A O 1
ATOM 692 N N . MET A 1 87 ? -11.716 -9.644 7.075 1.00 61.00 87 MET A N 1
ATOM 693 C CA . MET A 1 87 ? -12.005 -10.910 6.388 1.00 61.00 87 MET A CA 1
ATOM 694 C C . MET A 1 87 ? -13.518 -11.114 6.211 1.00 61.00 87 MET A C 1
ATOM 696 O O . MET A 1 87 ? -13.979 -11.582 5.170 1.00 61.00 87 MET A O 1
ATOM 700 N N . ARG A 1 88 ? -14.314 -10.700 7.206 1.00 58.25 88 ARG A N 1
ATOM 701 C CA . ARG A 1 88 ? -15.782 -10.781 7.157 1.00 58.25 88 ARG A CA 1
ATOM 702 C C . ARG A 1 88 ? -16.407 -9.789 6.163 1.00 58.25 88 ARG A C 1
ATOM 704 O O . ARG A 1 88 ? -17.405 -10.122 5.529 1.00 58.25 88 ARG A O 1
ATOM 711 N N . GLN A 1 89 ? -15.827 -8.596 6.011 1.00 60.84 89 GLN A N 1
ATOM 712 C CA . GLN A 1 89 ? -16.306 -7.563 5.078 1.00 60.84 89 GLN A CA 1
ATOM 713 C C . GLN A 1 89 ? -16.095 -7.965 3.608 1.00 60.84 89 GLN A C 1
ATOM 715 O O . GLN A 1 89 ? -16.993 -7.757 2.793 1.00 60.84 89 GLN A O 1
ATOM 720 N N . GLU A 1 90 ? -14.970 -8.607 3.270 1.00 59.09 90 GLU A N 1
ATOM 721 C CA . GLU A 1 90 ? -14.760 -9.143 1.915 1.00 59.09 90 GLU A CA 1
ATOM 722 C C . GLU A 1 90 ? -15.750 -10.255 1.558 1.00 59.09 90 GLU A C 1
ATOM 724 O O . GLU A 1 90 ? -16.316 -10.242 0.466 1.00 59.09 90 GLU A O 1
ATOM 729 N N . SER A 1 91 ? -16.040 -11.171 2.490 1.00 54.94 91 SER A N 1
ATOM 730 C CA . SER A 1 91 ? -17.011 -12.252 2.257 1.00 54.94 91 SER A CA 1
ATOM 731 C C . SER A 1 91 ? -18.428 -11.733 1.967 1.00 54.94 91 SER A C 1
ATOM 733 O O . SER A 1 91 ? -19.180 -12.375 1.236 1.00 54.94 91 SER A O 1
ATOM 735 N N . SER A 1 92 ? -18.789 -10.560 2.497 1.00 54.38 92 SER A N 1
ATOM 736 C CA . SER A 1 92 ? -20.115 -9.969 2.300 1.00 54.38 92 SER A CA 1
ATOM 737 C C . SER A 1 92 ? -20.248 -9.142 1.017 1.00 54.38 92 SER A C 1
ATOM 739 O O . SER A 1 92 ? -21.374 -8.903 0.594 1.00 54.38 92 SER A O 1
ATOM 741 N N . LYS A 1 93 ? -19.143 -8.693 0.404 1.00 53.72 93 LYS A N 1
ATOM 742 C CA . LYS A 1 93 ? -19.160 -7.853 -0.813 1.00 53.72 93 LYS A CA 1
ATOM 743 C C . LYS A 1 93 ? -19.190 -8.674 -2.113 1.00 53.72 93 LYS A C 1
ATOM 745 O O . LYS A 1 93 ? -19.349 -8.100 -3.183 1.00 53.72 93 LYS A O 1
ATOM 750 N N . GLY A 1 94 ? -19.025 -9.998 -2.010 1.00 49.31 94 GLY A N 1
ATOM 751 C CA . G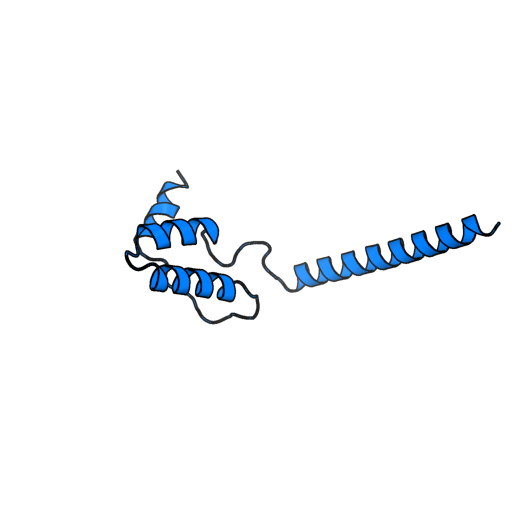LY A 1 94 ? -19.059 -10.957 -3.121 1.00 49.31 94 GLY A CA 1
ATOM 752 C C . GLY A 1 94 ? -20.364 -11.754 -3.262 1.00 49.31 94 GLY A C 1
ATOM 753 O O . GLY A 1 94 ? -20.357 -12.773 -3.950 1.00 49.31 94 GLY A O 1
ATOM 754 N N . LYS A 1 95 ? -21.452 -11.339 -2.601 1.00 38.56 95 LYS A N 1
ATOM 755 C CA . LYS A 1 95 ? -22.805 -11.888 -2.784 1.00 38.56 95 LYS A CA 1
ATOM 756 C C . LYS A 1 95 ? -23.726 -10.853 -3.406 1.00 38.56 95 LYS A C 1
ATOM 758 O O . LYS A 1 95 ? -23.650 -9.686 -2.966 1.00 38.56 95 LYS A O 1
#

pLDDT: mean 70.91, std 13.95, range [38.56, 91.88]

Secondary structure (DSSP, 8-state):
-HHHHHHHHHHHHHHHHHHHHHHHHHHHHHTT--SS-SSSS-HHHHHHHHHHH-S-HHHHHHHHHHHHHTTSTT--S---PPPHHHHHHHHHHT-

Mean predicted aligned error: 14.54 Å

Foldseek 3Di:
DVVVVVVVVVVVVVVVVVVVVVVVVVVCVVVCPDPDFPDPDDLVVQLVVLPVPDPDPVVSVVVSVVVVVCRDPPNPDDPPPDPPVVVVVVVVVVD

Solvent-accessible surface area (backbone atoms only — not comparable to full-atom values): 5834 Å² total; per-residue (Å²): 121,76,73,57,59,57,52,53,53,48,52,50,51,50,50,52,50,56,52,51,52,51,51,52,54,50,50,48,53,71,72,59,58,65,94,56,71,95,51,97,64,55,72,68,60,51,40,54,52,37,57,74,69,35,92,47,61,73,61,27,50,52,54,43,51,52,52,60,63,45,69,42,94,84,46,83,76,79,83,72,78,73,57,71,74,56,60,55,52,57,66,61,72,78,110

Sequence (95 aa):
MLKAGLRFGCLCLLFVYQSFSRVIFFLSHCIGIPSQCRYPISCSEFAKIQLEQEASLPRATKRIVLRLLSCNPWSSFFYSPLPESLMRQESSKGK